Protein AF-A0A963YZI3-F1 (afdb_monomer_lite)

Organism: NCBI:txid2802395

Radius of gyration: 16.31 Å; chains: 1; bounding box: 44×40×47 Å

pLDDT: mean 82.97, std 18.84, range [35.84, 98.19]

Sequence (159 aa):
MSDAEARAKLVEALYFGCWYDSGHYLHRVGGSKLYDPLTGMPWTTALMDTGLLKNGNHKDIPDGRVWWTCGGKSVKAQDLWYAFFWWDRSIDKRGNSNSGFYVRGFDWPKAKEAFDFACQQFPRVISRQKYQLVLQDAERGSAAIEAMPLPTVAATEGE

Structure (mmCIF, N/CA/C/O backbone):
data_AF-A0A963YZI3-F1
#
_entry.id   AF-A0A963YZI3-F1
#
loop_
_atom_site.group_PDB
_atom_site.id
_atom_site.type_symbol
_atom_site.label_atom_id
_atom_site.label_alt_id
_atom_site.label_comp_id
_atom_site.label_asym_id
_atom_site.label_entity_id
_atom_site.label_seq_id
_atom_site.pdbx_PDB_ins_code
_atom_site.Cartn_x
_atom_site.Cartn_y
_atom_site.Cartn_z
_atom_site.occupancy
_atom_site.B_iso_or_equiv
_atom_site.auth_seq_id
_atom_site.auth_comp_id
_atom_site.auth_asym_id
_atom_site.auth_atom_id
_atom_site.pdbx_PDB_model_num
ATOM 1 N N . MET A 1 1 ? -28.195 -8.739 11.516 1.00 52.09 1 MET A N 1
ATOM 2 C CA . MET A 1 1 ? -26.932 -8.625 10.758 1.00 52.09 1 MET A CA 1
ATOM 3 C C . MET A 1 1 ? -25.873 -9.303 11.591 1.00 52.09 1 MET A C 1
ATOM 5 O O . MET A 1 1 ? -25.798 -8.999 12.774 1.00 52.09 1 MET A O 1
ATOM 9 N N . SER A 1 2 ? -25.158 -10.268 11.025 1.00 61.69 2 SER A N 1
ATOM 10 C CA . SER A 1 2 ? -24.097 -10.963 11.758 1.00 61.69 2 SER A CA 1
ATOM 11 C C . SER A 1 2 ? -22.856 -10.070 11.882 1.00 61.69 2 SER A C 1
ATOM 13 O O . SER A 1 2 ? -22.585 -9.256 10.996 1.00 61.69 2 SER A O 1
ATOM 15 N N . ASP A 1 3 ? -22.071 -10.234 12.948 1.00 57.53 3 ASP A N 1
ATOM 16 C CA . ASP A 1 3 ? -20.803 -9.507 13.135 1.00 57.53 3 ASP A CA 1
ATOM 17 C C . ASP A 1 3 ? -19.830 -9.704 11.958 1.00 57.53 3 ASP A C 1
ATOM 19 O O . ASP A 1 3 ? -19.029 -8.822 11.647 1.00 57.53 3 ASP A O 1
ATOM 23 N N . ALA A 1 4 ? -19.932 -10.836 11.254 1.00 57.56 4 ALA A N 1
ATOM 24 C CA . ALA A 1 4 ? -19.150 -11.137 10.059 1.00 57.56 4 ALA A CA 1
ATOM 25 C C . ALA A 1 4 ? -19.527 -10.247 8.860 1.00 57.56 4 ALA A C 1
ATOM 27 O O . ALA A 1 4 ? -18.644 -9.743 8.169 1.00 57.56 4 ALA A O 1
ATOM 28 N N . GLU A 1 5 ? -20.819 -9.995 8.635 1.00 53.59 5 GLU A N 1
ATOM 29 C CA . GLU A 1 5 ? -21.295 -9.101 7.567 1.00 53.59 5 GLU A CA 1
ATOM 30 C C . GLU A 1 5 ? -20.981 -7.630 7.872 1.00 53.59 5 GLU A C 1
ATOM 32 O O . GLU A 1 5 ? -20.642 -6.861 6.970 1.00 53.59 5 GLU A O 1
ATOM 37 N N . ALA A 1 6 ? -21.048 -7.237 9.148 1.00 55.69 6 ALA A N 1
ATOM 38 C CA . ALA A 1 6 ? -20.652 -5.902 9.590 1.00 55.69 6 ALA A CA 1
ATOM 39 C C . ALA A 1 6 ? -19.136 -5.678 9.431 1.00 55.69 6 ALA A C 1
ATOM 41 O O . ALA A 1 6 ? -18.722 -4.630 8.937 1.00 55.69 6 ALA A O 1
ATOM 42 N N . ARG A 1 7 ? -18.307 -6.683 9.757 1.00 56.81 7 ARG A N 1
ATOM 43 C CA . ARG A 1 7 ? -16.860 -6.663 9.483 1.00 56.81 7 ARG A CA 1
ATOM 44 C C . ARG A 1 7 ? -16.547 -6.624 7.992 1.00 56.81 7 ARG A C 1
ATOM 46 O O . ARG A 1 7 ? -15.706 -5.830 7.588 1.00 56.81 7 ARG A O 1
ATOM 53 N N . ALA A 1 8 ? -17.236 -7.410 7.165 1.00 57.94 8 ALA A N 1
ATOM 54 C CA . ALA A 1 8 ? -17.031 -7.401 5.715 1.00 57.94 8 ALA A CA 1
ATOM 55 C C . ALA A 1 8 ? -17.317 -6.025 5.083 1.00 57.94 8 ALA A C 1
ATOM 57 O O . ALA A 1 8 ? -16.684 -5.661 4.099 1.00 57.94 8 ALA A O 1
ATOM 58 N N . LYS A 1 9 ? -18.218 -5.230 5.676 1.00 63.28 9 LYS A N 1
ATOM 59 C CA . LYS A 1 9 ? -18.462 -3.833 5.277 1.00 63.28 9 LYS A CA 1
ATOM 60 C C . LYS A 1 9 ? -17.379 -2.841 5.719 1.00 63.28 9 LYS A C 1
ATOM 62 O O . LYS A 1 9 ? -17.356 -1.728 5.202 1.00 63.28 9 LYS A O 1
ATOM 67 N N . LEU A 1 10 ? -16.531 -3.202 6.681 1.00 78.06 10 LEU A N 1
ATOM 68 C CA . LEU A 1 10 ? -15.511 -2.319 7.261 1.00 78.06 10 LEU A CA 1
ATOM 69 C C . LEU A 1 10 ? -14.108 -2.567 6.702 1.00 78.06 10 LEU A C 1
ATOM 71 O O . LEU A 1 10 ? -13.269 -1.669 6.771 1.00 78.06 10 LEU A O 1
ATOM 75 N N . VAL A 1 11 ? -13.847 -3.767 6.179 1.00 89.56 11 VAL A N 1
ATOM 76 C CA . VAL A 1 11 ? -12.537 -4.116 5.632 1.00 89.56 11 VAL A CA 1
ATOM 77 C C . VAL A 1 11 ? -12.411 -3.597 4.206 1.00 89.56 11 VAL A C 1
ATOM 79 O O . VAL A 1 11 ? -13.191 -3.945 3.324 1.00 89.56 11 VAL A O 1
ATOM 82 N N . GLU A 1 12 ? -11.397 -2.772 3.977 1.00 93.12 12 GLU A N 1
ATOM 83 C CA . GLU A 1 12 ? -11.159 -2.121 2.695 1.00 93.12 12 GLU A CA 1
ATOM 84 C C . GLU A 1 12 ? -9.672 -2.166 2.365 1.00 93.12 12 GLU A C 1
ATOM 86 O O . GLU A 1 12 ? -8.837 -1.927 3.236 1.00 93.12 12 GLU A O 1
ATOM 91 N N . ALA A 1 13 ? -9.342 -2.463 1.107 1.00 96.25 13 ALA A N 1
ATOM 92 C CA . ALA A 1 13 ? -7.988 -2.348 0.587 1.00 96.25 13 ALA A CA 1
ATOM 93 C C . ALA A 1 13 ? -7.993 -1.534 -0.706 1.00 96.25 13 ALA A C 1
ATOM 95 O O . ALA A 1 13 ? -8.776 -1.780 -1.627 1.00 96.25 13 ALA A O 1
ATOM 96 N N . LEU A 1 14 ? -7.079 -0.576 -0.769 1.00 97.19 14 LEU A N 1
ATOM 97 C CA . LEU A 1 14 ? -6.798 0.244 -1.933 1.00 97.19 14 LEU A CA 1
ATOM 98 C C . LEU A 1 14 ? -5.363 0.002 -2.382 1.00 97.19 14 LEU A C 1
ATOM 100 O O . LEU A 1 14 ? -4.488 -0.320 -1.577 1.00 97.19 14 LEU A O 1
ATOM 104 N N . TYR A 1 15 ? -5.125 0.201 -3.669 1.00 97.81 15 TYR A N 1
ATOM 105 C CA . TYR A 1 15 ? -3.806 0.109 -4.270 1.00 97.81 15 TYR A CA 1
ATOM 106 C C . TYR A 1 15 ? -3.435 1.447 -4.902 1.00 97.81 15 TYR A C 1
ATOM 108 O O . TYR A 1 15 ? -4.154 1.940 -5.764 1.00 97.81 15 TYR A O 1
ATOM 116 N N . PHE A 1 16 ? -2.314 2.026 -4.494 1.00 97.19 16 PHE A N 1
ATOM 117 C CA . PHE A 1 16 ? -1.698 3.157 -5.168 1.00 97.19 16 PHE A CA 1
ATOM 118 C C . PHE A 1 16 ? -0.578 2.663 -6.075 1.00 97.19 16 PHE A C 1
ATOM 120 O O . PHE A 1 16 ? 0.294 1.912 -5.636 1.00 97.19 16 PHE A O 1
ATOM 127 N N . GLY A 1 17 ? -0.576 3.114 -7.322 1.00 95.88 17 GLY A N 1
ATOM 128 C CA . GLY A 1 17 ? 0.523 2.882 -8.246 1.00 95.88 17 GLY A CA 1
ATOM 129 C C . GLY A 1 17 ? 0.051 2.772 -9.690 1.00 95.88 17 GLY A C 1
ATOM 130 O O . GLY A 1 17 ? -1.040 3.220 -10.036 1.00 95.88 17 GLY A O 1
ATOM 131 N N . CYS A 1 18 ? 0.880 2.178 -10.548 1.00 95.88 18 CYS A N 1
ATOM 132 C CA . CYS A 1 18 ? 0.513 1.918 -11.941 1.00 95.88 18 CYS A CA 1
ATOM 133 C C . CYS A 1 18 ? -0.430 0.710 -12.026 1.00 95.88 18 CYS A C 1
ATOM 135 O O . CYS A 1 18 ? -0.182 -0.308 -11.380 1.00 95.88 18 CYS A O 1
ATOM 137 N N . TRP A 1 19 ? -1.474 0.752 -12.858 1.00 94.81 19 TRP A N 1
ATOM 138 C CA . TRP A 1 19 ? -2.419 -0.373 -12.994 1.00 94.81 19 TRP A CA 1
ATOM 139 C C . TRP A 1 19 ? -2.268 -1.155 -14.306 1.00 94.81 19 TRP A C 1
ATOM 141 O O . TRP A 1 19 ? -1.904 -2.332 -14.273 1.00 94.81 19 TRP A O 1
ATOM 151 N N . TYR A 1 20 ? -2.523 -0.518 -15.452 1.00 92.25 20 TYR A N 1
ATOM 152 C CA . TYR A 1 20 ? -2.249 -1.063 -16.796 1.00 92.25 20 TYR A CA 1
ATOM 153 C C . TYR A 1 20 ? -1.074 -0.343 -17.451 1.00 92.25 20 TYR A C 1
ATOM 155 O O . TYR A 1 20 ? -0.160 -0.995 -17.945 1.00 92.25 20 TYR A O 1
ATOM 163 N N . ASP A 1 21 ? -1.087 0.983 -17.362 1.00 91.88 21 ASP A N 1
ATOM 164 C CA . ASP A 1 21 ? -0.109 1.870 -17.976 1.00 91.88 21 ASP A CA 1
ATOM 165 C C . ASP A 1 21 ? 0.609 2.703 -16.915 1.00 91.88 21 ASP A C 1
ATOM 167 O O . ASP A 1 21 ? 0.237 2.705 -15.734 1.00 91.88 21 ASP A O 1
ATOM 171 N N . SER A 1 22 ? 1.643 3.419 -17.353 1.00 92.31 22 SER A N 1
ATOM 172 C CA . SER A 1 22 ? 2.371 4.366 -16.512 1.00 92.31 22 SER A CA 1
ATOM 173 C C . SER A 1 22 ? 1.451 5.465 -15.976 1.00 92.31 22 SER A C 1
ATOM 175 O O . SER A 1 22 ? 0.638 6.033 -16.706 1.00 92.31 22 SER A O 1
ATOM 177 N N . GLY A 1 23 ? 1.639 5.798 -14.701 1.00 91.12 23 GLY A N 1
ATOM 178 C CA . GLY A 1 23 ? 0.889 6.824 -13.982 1.00 91.12 23 GLY A CA 1
ATOM 179 C C . GLY A 1 23 ? 0.386 6.292 -12.648 1.00 91.12 23 GLY A C 1
ATOM 180 O O . GLY A 1 23 ? -0.243 5.235 -12.595 1.00 91.12 23 GLY A O 1
ATOM 181 N N . HIS A 1 24 ? 0.669 7.021 -11.571 1.00 92.31 24 HIS A N 1
ATOM 182 C CA . HIS A 1 24 ? 0.273 6.612 -10.231 1.00 92.31 24 HIS A CA 1
ATOM 183 C C . HIS A 1 24 ? -1.098 7.169 -9.875 1.00 92.31 24 HIS A C 1
ATOM 185 O O . HIS A 1 24 ? -1.326 8.378 -9.883 1.00 92.31 24 HIS A O 1
ATOM 191 N N . TY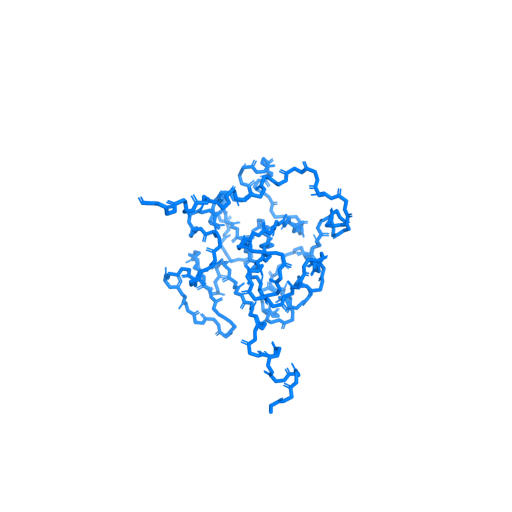R A 1 25 ? -2.017 6.264 -9.564 1.00 94.62 25 TYR A N 1
ATOM 192 C CA . TYR A 1 25 ? -3.351 6.599 -9.088 1.00 94.62 25 TYR A CA 1
ATOM 193 C C . TYR A 1 25 ? -3.712 5.687 -7.927 1.00 94.62 25 TYR A C 1
ATOM 195 O O . TYR A 1 25 ? -3.131 4.614 -7.761 1.00 94.62 25 TYR A O 1
ATOM 203 N N . LEU A 1 26 ? -4.703 6.102 -7.145 1.00 95.69 26 LEU A N 1
ATOM 204 C CA . LEU A 1 26 ? -5.328 5.240 -6.159 1.00 95.69 26 LEU A CA 1
ATOM 205 C C . LEU A 1 26 ? -6.419 4.410 -6.847 1.00 95.69 26 LEU A C 1
ATOM 207 O O . LEU A 1 26 ? -7.212 4.929 -7.630 1.00 95.69 26 LEU A O 1
ATOM 211 N N . HIS A 1 27 ? -6.459 3.116 -6.572 1.00 95.88 27 HIS A N 1
ATOM 212 C CA . HIS A 1 27 ? -7.358 2.153 -7.189 1.00 95.88 27 HIS A CA 1
ATOM 213 C C . HIS A 1 27 ? -8.103 1.369 -6.116 1.00 95.88 27 HIS A C 1
ATOM 215 O O . HIS A 1 27 ? -7.511 0.919 -5.133 1.00 95.88 27 HIS A O 1
ATOM 221 N N . ARG A 1 28 ? -9.399 1.142 -6.341 1.00 95.44 28 ARG A N 1
ATOM 222 C CA . ARG A 1 28 ? -10.140 0.106 -5.609 1.00 95.44 28 ARG A CA 1
ATOM 223 C C . ARG A 1 28 ? -9.805 -1.278 -6.156 1.00 95.44 28 ARG A C 1
ATOM 225 O O . ARG A 1 28 ? -9.272 -1.414 -7.262 1.00 95.44 28 ARG A O 1
ATOM 232 N N . VAL A 1 29 ? -10.203 -2.307 -5.415 1.00 93.62 29 VAL A N 1
ATOM 233 C CA . VAL A 1 29 ? -10.274 -3.680 -5.932 1.00 93.62 29 VAL A CA 1
ATOM 23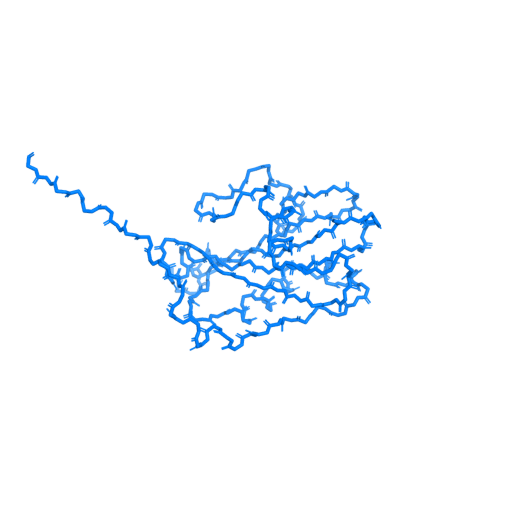4 C C . VAL A 1 29 ? -11.061 -3.683 -7.251 1.00 93.62 29 VAL A C 1
ATOM 236 O O . VAL A 1 29 ? -12.104 -3.044 -7.368 1.00 93.62 29 VAL A O 1
ATOM 239 N N . GLY A 1 30 ? -10.511 -4.333 -8.279 1.00 90.38 30 GLY A N 1
ATOM 240 C CA . GLY A 1 30 ? -11.044 -4.295 -9.649 1.00 90.38 30 GLY A CA 1
ATOM 241 C C . GLY A 1 30 ? -10.477 -3.178 -10.540 1.00 90.38 30 GLY A C 1
ATOM 242 O O . GLY A 1 30 ? -10.663 -3.219 -11.753 1.00 90.38 30 GLY A O 1
ATOM 243 N N . GLY A 1 31 ? -9.717 -2.226 -9.988 1.00 90.19 31 GLY A N 1
ATOM 244 C CA . GLY A 1 31 ? -8.916 -1.267 -10.757 1.00 90.19 31 GLY A CA 1
ATOM 245 C C . GLY A 1 31 ? -9.563 0.087 -11.037 1.00 90.19 31 GLY A C 1
ATOM 246 O O . GLY A 1 31 ? -8.934 0.932 -11.679 1.00 90.19 31 GLY A O 1
ATOM 247 N N . SER A 1 32 ? -10.782 0.338 -10.549 1.00 93.06 32 SER A N 1
ATOM 248 C CA . SER A 1 32 ? -11.422 1.652 -10.690 1.00 93.06 32 SER A CA 1
ATOM 249 C C . SER A 1 32 ? -10.603 2.726 -9.972 1.00 93.06 32 SER A C 1
ATOM 251 O O . SER A 1 32 ? -10.276 2.551 -8.793 1.00 93.06 32 SER A O 1
ATOM 253 N N . LYS A 1 33 ? -10.310 3.830 -10.663 1.00 93.75 33 LYS A N 1
ATOM 254 C CA . LYS A 1 33 ? -9.541 4.948 -10.108 1.00 93.75 33 LYS A CA 1
ATOM 255 C C . LYS A 1 33 ? -10.343 5.719 -9.059 1.00 93.75 33 LYS A C 1
ATOM 257 O O . LYS A 1 33 ? -11.550 5.917 -9.192 1.00 93.75 33 LYS A O 1
ATOM 262 N N . LEU A 1 34 ? -9.628 6.179 -8.047 1.00 91.50 34 LEU A N 1
ATOM 263 C CA . LEU A 1 34 ? -10.025 7.166 -7.061 1.00 91.50 34 LEU A CA 1
ATOM 264 C C . LEU A 1 34 ? -9.198 8.423 -7.317 1.00 91.50 34 LEU A C 1
ATOM 266 O O . LEU A 1 34 ? -7.969 8.369 -7.282 1.00 91.50 34 LEU A O 1
ATOM 270 N N . TYR A 1 35 ? -9.874 9.530 -7.616 1.00 84.31 35 TYR A N 1
ATOM 271 C CA . TYR A 1 35 ? -9.213 10.821 -7.825 1.00 84.31 35 TYR A CA 1
ATOM 272 C C . TYR A 1 35 ? -8.869 11.497 -6.498 1.00 84.31 35 TYR A C 1
ATOM 274 O O . TYR A 1 35 ? -7.816 12.118 -6.390 1.00 84.31 35 TYR A O 1
ATOM 282 N N . ASP A 1 36 ? -9.705 11.271 -5.485 1.00 81.62 36 ASP A N 1
ATOM 283 C CA . ASP A 1 36 ? -9.509 11.766 -4.131 1.00 81.62 36 ASP A CA 1
ATOM 284 C C . ASP A 1 36 ? -9.341 10.597 -3.147 1.00 81.62 36 ASP A C 1
ATOM 286 O O . ASP A 1 36 ? -10.015 9.564 -3.293 1.00 81.62 36 ASP A O 1
ATOM 290 N N . PRO A 1 37 ? -8.464 10.737 -2.133 1.00 80.69 37 PRO A N 1
ATOM 291 C CA . PRO A 1 37 ? -8.413 9.814 -1.008 1.00 80.69 37 PRO A CA 1
ATOM 292 C C . PRO A 1 37 ? -9.774 9.692 -0.318 1.00 80.69 37 PRO A C 1
ATOM 294 O O . PRO A 1 37 ? -10.558 10.641 -0.262 1.00 80.69 37 PRO A O 1
ATOM 297 N N . LEU A 1 38 ? -10.048 8.519 0.251 1.00 83.19 38 LEU A N 1
ATOM 298 C CA . LEU A 1 38 ? -11.285 8.311 0.997 1.00 83.19 38 LEU A CA 1
ATOM 299 C C . LEU A 1 38 ? -11.303 9.150 2.277 1.00 83.19 38 LEU A C 1
ATOM 301 O O . LEU A 1 38 ? -10.273 9.395 2.908 1.00 83.19 38 LEU A O 1
ATOM 305 N N . THR A 1 39 ? -12.501 9.554 2.697 1.00 80.94 39 THR A N 1
ATOM 306 C CA . THR A 1 39 ? -12.699 10.264 3.962 1.00 80.94 39 THR A CA 1
ATOM 307 C C . THR A 1 39 ? -12.090 9.479 5.126 1.00 80.94 39 THR A C 1
ATOM 309 O O . THR A 1 39 ? -12.366 8.294 5.303 1.00 80.94 39 THR A O 1
ATOM 312 N N . GLY A 1 40 ? -11.270 10.151 5.939 1.00 82.44 40 GLY A N 1
ATOM 313 C CA . GLY A 1 40 ? -10.598 9.547 7.094 1.00 82.44 40 GLY A CA 1
ATOM 314 C C . GLY A 1 40 ? -9.272 8.850 6.776 1.00 82.44 40 GLY A C 1
ATOM 315 O O . GLY A 1 40 ? -8.612 8.381 7.699 1.00 82.44 40 GLY A O 1
ATOM 316 N N . MET A 1 41 ? -8.855 8.804 5.510 1.00 89.56 41 MET A N 1
ATOM 317 C CA . MET A 1 41 ? -7.521 8.348 5.135 1.00 89.56 41 MET A CA 1
ATOM 318 C C . MET A 1 41 ? -6.469 9.393 5.552 1.00 89.56 41 MET A C 1
ATOM 320 O O . MET A 1 41 ? -6.624 10.570 5.225 1.00 89.56 41 MET A O 1
ATOM 324 N N . PRO A 1 42 ? -5.394 9.004 6.261 1.00 90.00 42 PRO A N 1
ATOM 325 C CA . PRO A 1 42 ? -4.464 9.966 6.856 1.00 90.00 42 PRO A CA 1
ATOM 326 C C . PRO A 1 42 ? -3.395 10.487 5.882 1.00 90.00 42 PRO A C 1
ATOM 328 O O . PRO A 1 42 ? -2.649 11.399 6.230 1.00 90.00 42 PRO A O 1
ATOM 331 N N . TRP A 1 43 ? -3.298 9.927 4.671 1.00 90.44 43 TRP A N 1
ATOM 332 C CA . TRP A 1 43 ? -2.289 10.315 3.683 1.00 90.44 43 TRP A CA 1
ATOM 333 C C . TRP A 1 43 ? -2.920 11.007 2.482 1.00 90.44 43 TRP A C 1
ATOM 335 O O . TRP A 1 43 ? -3.938 10.569 1.949 1.00 90.44 43 TRP A O 1
ATOM 345 N N . THR A 1 44 ? -2.267 12.069 2.022 1.00 90.50 44 THR A N 1
ATOM 346 C CA . THR A 1 44 ? -2.570 12.715 0.745 1.00 90.50 44 THR A CA 1
ATOM 347 C C . THR A 1 44 ? -1.916 11.948 -0.399 1.00 90.50 44 THR A C 1
ATOM 349 O O . THR A 1 44 ? -0.901 11.277 -0.201 1.00 90.50 44 THR A O 1
ATOM 352 N N . THR A 1 45 ? -2.421 12.110 -1.622 1.00 88.06 45 THR A N 1
ATOM 353 C CA . THR A 1 45 ? -1.819 11.521 -2.830 1.00 88.06 45 THR A CA 1
ATOM 354 C C . THR A 1 45 ? -0.331 11.870 -2.969 1.00 88.06 45 THR A C 1
ATOM 356 O O . THR A 1 45 ? 0.467 11.014 -3.330 1.00 88.06 45 THR A O 1
ATOM 359 N N . ALA A 1 46 ? 0.076 13.089 -2.594 1.00 87.50 46 ALA A N 1
ATOM 360 C CA . ALA A 1 46 ? 1.481 13.508 -2.619 1.00 87.50 46 ALA A CA 1
ATOM 361 C C . ALA A 1 46 ? 2.369 12.705 -1.645 1.00 87.50 46 ALA A C 1
ATOM 363 O O . ALA A 1 46 ? 3.503 12.346 -1.980 1.00 87.50 46 ALA A O 1
ATOM 364 N N . LEU A 1 47 ? 1.856 12.390 -0.448 1.00 89.25 47 LEU A N 1
ATOM 365 C CA . LEU A 1 47 ? 2.562 11.535 0.510 1.00 89.25 47 LEU A CA 1
ATOM 366 C C . LEU A 1 47 ? 2.674 10.093 0.004 1.00 89.25 47 LEU A C 1
ATOM 368 O O . LEU A 1 47 ? 3.727 9.483 0.183 1.00 89.25 47 LEU A O 1
ATOM 372 N N . MET A 1 48 ? 1.627 9.574 -0.644 1.00 91.44 48 MET A N 1
ATOM 373 C CA . MET A 1 48 ? 1.632 8.237 -1.252 1.00 91.44 48 MET A CA 1
ATOM 374 C C . MET A 1 48 ? 2.647 8.130 -2.395 1.00 91.44 48 MET A C 1
ATOM 376 O O . MET A 1 48 ? 3.411 7.172 -2.444 1.00 91.44 48 MET A O 1
ATOM 380 N N . ASP A 1 49 ? 2.695 9.136 -3.268 1.00 87.69 49 ASP A N 1
ATOM 381 C CA . ASP A 1 49 ? 3.535 9.149 -4.469 1.00 87.69 49 ASP A CA 1
ATOM 382 C C . ASP A 1 49 ? 5.032 9.238 -4.154 1.00 87.69 49 ASP A C 1
ATOM 384 O O . ASP A 1 49 ? 5.858 8.522 -4.711 1.00 87.69 49 ASP A O 1
ATOM 388 N N . THR A 1 50 ? 5.420 10.101 -3.216 1.00 75.31 50 THR A N 1
ATOM 389 C CA . THR A 1 50 ? 6.853 10.334 -2.975 1.00 75.31 50 THR A CA 1
ATOM 390 C C . THR A 1 50 ? 7.244 10.418 -1.509 1.00 75.31 50 THR A C 1
ATOM 392 O O . THR A 1 50 ? 8.376 10.070 -1.175 1.00 75.31 50 THR A O 1
ATOM 395 N N . GLY A 1 51 ? 6.337 10.839 -0.627 1.00 80.25 51 GLY A N 1
ATOM 396 C CA . GLY A 1 51 ? 6.668 11.146 0.764 1.00 80.25 51 GLY A CA 1
ATOM 397 C C . GLY A 1 51 ? 7.116 9.932 1.576 1.00 80.25 51 GLY A C 1
ATOM 398 O O . GLY A 1 51 ? 8.143 9.995 2.245 1.00 80.25 51 GLY A O 1
ATOM 399 N N . LEU A 1 52 ? 6.386 8.817 1.505 1.00 83.25 52 LEU A N 1
ATOM 400 C CA . LEU A 1 52 ? 6.605 7.679 2.409 1.00 83.25 52 LEU A CA 1
ATOM 401 C C . LEU A 1 52 ? 7.979 7.007 2.228 1.00 83.25 52 LEU A C 1
ATOM 403 O O . LEU A 1 52 ? 8.660 6.732 3.213 1.00 83.25 52 LEU A O 1
ATOM 407 N N . LEU A 1 53 ? 8.427 6.791 0.987 1.00 80.94 53 LEU A N 1
ATOM 408 C CA . LEU A 1 53 ? 9.723 6.147 0.721 1.00 80.94 53 LEU A CA 1
ATOM 409 C C . LEU A 1 53 ? 10.902 7.121 0.784 1.00 80.94 53 LEU A C 1
ATOM 411 O O . LEU A 1 53 ? 11.959 6.759 1.306 1.00 80.94 53 LEU A O 1
ATOM 415 N N . LYS A 1 54 ? 10.738 8.353 0.275 1.00 76.88 54 LYS A N 1
ATOM 416 C CA . LYS A 1 54 ? 11.824 9.344 0.281 1.00 76.88 54 LYS A CA 1
ATOM 417 C C . LYS A 1 54 ? 12.148 9.809 1.697 1.00 76.88 54 LYS A C 1
ATOM 419 O O . LYS A 1 54 ? 13.322 9.863 2.040 1.00 76.88 54 LYS A O 1
ATOM 424 N N . ASN A 1 55 ? 11.140 10.062 2.536 1.00 72.44 55 ASN A N 1
ATOM 425 C CA . ASN A 1 55 ? 11.369 10.485 3.924 1.00 72.44 55 ASN A CA 1
ATOM 426 C C . ASN A 1 55 ? 12.007 9.375 4.777 1.00 72.44 55 ASN A C 1
ATOM 428 O O . ASN A 1 55 ? 12.690 9.673 5.752 1.00 72.44 55 ASN A O 1
ATOM 432 N N . GLY A 1 56 ? 11.838 8.106 4.391 1.00 73.75 56 GLY A N 1
ATOM 433 C CA . GLY A 1 56 ? 12.543 6.970 4.991 1.00 73.75 56 GLY A CA 1
ATOM 434 C C . GLY A 1 56 ? 13.991 6.792 4.511 1.00 73.75 56 GLY A C 1
ATOM 435 O O . GLY A 1 56 ? 14.661 5.860 4.947 1.00 73.75 56 GLY A O 1
ATOM 436 N N . ASN A 1 57 ? 14.489 7.655 3.611 1.00 81.31 57 ASN A N 1
ATOM 437 C CA . ASN A 1 57 ? 15.811 7.550 2.978 1.00 81.31 57 ASN A CA 1
ATOM 438 C C . ASN A 1 57 ? 16.070 6.183 2.311 1.00 81.31 57 ASN A C 1
ATOM 440 O O . ASN A 1 57 ? 17.203 5.695 2.257 1.00 81.31 57 ASN A O 1
ATOM 444 N N . HIS A 1 58 ? 15.022 5.550 1.775 1.00 82.75 58 HIS A N 1
ATOM 445 C CA . HIS A 1 58 ? 15.152 4.273 1.083 1.00 82.75 58 HIS A CA 1
ATOM 446 C C . HIS A 1 58 ? 15.646 4.487 -0.349 1.00 82.75 58 HIS A C 1
ATOM 448 O O . HIS A 1 58 ? 15.056 5.251 -1.114 1.00 82.75 58 HIS A O 1
ATOM 454 N N . LYS A 1 59 ? 16.711 3.776 -0.738 1.00 84.25 59 LYS A N 1
ATOM 455 C CA . LYS A 1 59 ? 17.256 3.836 -2.103 1.00 84.25 59 LYS A CA 1
ATOM 456 C C . LYS A 1 59 ? 16.172 3.482 -3.117 1.00 84.25 59 LYS A C 1
ATOM 458 O O . LYS A 1 59 ? 15.531 2.450 -2.961 1.00 84.25 59 LYS A O 1
ATOM 463 N N . ASP A 1 60 ? 16.024 4.304 -4.154 1.00 87.19 60 ASP A N 1
ATOM 464 C CA . ASP A 1 60 ? 15.088 4.120 -5.272 1.00 87.19 60 ASP A CA 1
ATOM 465 C C . ASP A 1 60 ? 15.506 2.943 -6.169 1.00 87.19 60 ASP A C 1
ATOM 467 O O . ASP A 1 60 ? 16.031 3.095 -7.276 1.00 87.19 60 ASP A O 1
ATOM 471 N N . ILE A 1 61 ? 15.353 1.741 -5.619 1.00 89.19 61 ILE A N 1
ATOM 472 C CA . ILE A 1 61 ? 15.675 0.458 -6.231 1.00 89.19 61 ILE A CA 1
ATOM 473 C C . ILE A 1 61 ? 14.614 -0.545 -5.757 1.00 89.19 61 ILE A C 1
ATOM 475 O O . ILE A 1 61 ? 14.531 -0.812 -4.558 1.00 89.19 61 ILE A O 1
ATOM 479 N N . PRO A 1 62 ? 13.819 -1.129 -6.670 1.00 91.88 62 PRO A N 1
ATOM 480 C CA . PRO A 1 62 ? 12.940 -2.240 -6.328 1.00 91.88 62 PRO A CA 1
ATOM 481 C C . PRO A 1 62 ? 13.753 -3.448 -5.862 1.00 91.88 62 PRO A C 1
ATOM 483 O O . PRO A 1 62 ? 14.596 -3.947 -6.609 1.00 91.88 62 PRO A O 1
ATOM 486 N N . ASP A 1 63 ? 13.481 -3.926 -4.652 1.00 94.44 63 ASP A N 1
ATOM 487 C CA . ASP A 1 63 ? 14.161 -5.079 -4.048 1.00 94.44 63 ASP A CA 1
ATOM 488 C C . ASP A 1 63 ? 13.209 -6.029 -3.299 1.00 94.44 63 ASP A C 1
ATOM 490 O O . ASP A 1 63 ? 13.650 -6.974 -2.649 1.00 94.44 63 ASP A O 1
ATOM 494 N N . GLY A 1 64 ? 11.899 -5.788 -3.403 1.00 94.19 64 GLY A N 1
ATOM 495 C CA . GLY A 1 64 ? 10.862 -6.588 -2.755 1.00 94.19 64 GLY A CA 1
ATOM 496 C C . GLY A 1 64 ? 10.589 -6.213 -1.300 1.00 94.19 64 GLY A C 1
ATOM 497 O O . GLY A 1 64 ? 9.607 -6.686 -0.736 1.00 94.19 64 GLY A O 1
ATOM 498 N N . ARG A 1 65 ? 11.381 -5.338 -0.670 1.00 95.31 65 ARG A N 1
ATOM 499 C CA . ARG A 1 65 ? 11.099 -4.911 0.704 1.00 95.31 65 ARG A CA 1
ATOM 500 C C . ARG A 1 65 ? 9.887 -3.990 0.736 1.00 95.31 65 ARG A C 1
ATOM 502 O O . ARG A 1 65 ? 9.855 -2.957 0.069 1.00 95.31 65 ARG A O 1
ATOM 509 N N . VAL A 1 66 ? 8.906 -4.371 1.546 1.00 95.94 66 VAL A N 1
ATOM 510 C CA . VAL A 1 66 ? 7.710 -3.577 1.817 1.00 95.94 66 VAL A CA 1
ATOM 511 C C . VAL A 1 66 ? 7.841 -2.941 3.187 1.00 95.94 66 VAL A C 1
ATOM 513 O O . VAL A 1 66 ? 7.871 -3.627 4.209 1.00 95.94 66 VAL A O 1
ATOM 516 N N . TRP A 1 67 ? 7.897 -1.619 3.193 1.00 93.81 67 TRP A N 1
ATOM 517 C CA . TRP A 1 67 ? 7.882 -0.800 4.396 1.00 93.81 67 TRP A CA 1
ATOM 518 C C . TRP A 1 67 ? 6.447 -0.465 4.760 1.00 93.81 67 TRP A C 1
ATOM 520 O O . TRP A 1 67 ? 5.557 -0.528 3.909 1.00 93.81 67 TRP A O 1
ATOM 530 N N . TRP A 1 68 ? 6.198 -0.127 6.020 1.00 93.69 68 TRP A N 1
ATOM 531 C CA . TRP A 1 68 ? 4.838 0.149 6.448 1.00 93.69 68 TRP A CA 1
ATOM 532 C C . TRP A 1 68 ? 4.756 1.162 7.583 1.00 93.69 68 TRP A C 1
ATOM 534 O O . TRP A 1 68 ? 5.716 1.404 8.313 1.00 93.69 68 TRP A O 1
ATOM 544 N N . THR A 1 69 ? 3.584 1.772 7.704 1.00 92.12 69 THR A N 1
ATOM 545 C CA . THR A 1 69 ? 3.198 2.649 8.810 1.00 92.12 69 THR A CA 1
ATOM 546 C C . THR A 1 69 ? 1.682 2.587 8.997 1.00 92.12 69 THR A C 1
ATOM 548 O O . THR A 1 69 ? 0.976 1.966 8.198 1.00 92.12 69 THR A O 1
ATOM 551 N N . CYS A 1 70 ? 1.159 3.216 10.042 1.00 92.88 70 CYS A N 1
ATOM 552 C CA . CYS A 1 70 ? -0.275 3.330 10.264 1.00 92.88 70 CYS A CA 1
ATOM 553 C C . CYS A 1 70 ? -0.659 4.744 10.700 1.00 92.88 70 CYS A C 1
ATOM 555 O O . CYS A 1 70 ? 0.163 5.498 11.218 1.00 92.88 70 CYS A O 1
ATOM 557 N N . GLY A 1 71 ? -1.922 5.100 10.509 1.00 91.06 71 GLY A N 1
ATOM 558 C CA . GLY A 1 71 ? -2.470 6.377 10.944 1.00 91.06 71 GLY A CA 1
ATOM 559 C C . GLY A 1 71 ? -3.988 6.327 11.010 1.00 91.06 71 GLY A C 1
ATOM 560 O O . GLY A 1 71 ? -4.612 5.419 10.470 1.00 91.06 71 GLY A O 1
ATOM 561 N N . GLY A 1 72 ? -4.590 7.298 11.681 1.00 89.12 72 GLY A N 1
ATOM 562 C CA . GLY A 1 72 ? -6.030 7.319 11.907 1.00 89.12 72 GLY A CA 1
ATOM 563 C C . GLY A 1 72 ? -6.384 8.106 13.158 1.00 89.12 72 GLY A C 1
ATOM 564 O O . GLY A 1 72 ? -5.504 8.554 13.891 1.00 89.12 72 GLY A O 1
ATOM 565 N N . LYS A 1 73 ? -7.685 8.273 13.409 1.00 87.94 73 LYS A N 1
ATOM 566 C CA . LYS A 1 73 ? -8.177 8.948 14.624 1.00 87.94 73 LYS A CA 1
ATOM 567 C C . LYS A 1 73 ? -8.037 8.082 15.876 1.00 87.94 73 LYS A C 1
ATOM 569 O O . LYS A 1 73 ? -7.978 8.609 16.981 1.00 87.94 73 LYS A O 1
ATOM 574 N N . SER A 1 74 ? -8.014 6.763 15.707 1.00 88.19 74 SER A N 1
ATOM 575 C CA . SER A 1 74 ? -7.856 5.794 16.786 1.00 88.19 74 SER A CA 1
ATOM 576 C C . SER A 1 74 ? -7.154 4.535 16.273 1.00 88.19 74 SER A C 1
ATOM 578 O O . SER A 1 74 ? -6.983 4.350 15.069 1.00 88.19 74 SER A O 1
ATOM 580 N N . VAL A 1 75 ? -6.763 3.652 17.193 1.00 87.75 75 VAL A N 1
ATOM 581 C CA . VAL A 1 75 ? -6.155 2.342 16.886 1.00 87.75 75 VAL A CA 1
ATOM 582 C C . VAL A 1 75 ? -7.189 1.242 16.596 1.00 87.75 75 VAL A C 1
ATOM 584 O O . VAL A 1 75 ? -6.844 0.060 16.548 1.00 87.75 75 VAL A O 1
ATOM 587 N N . LYS A 1 76 ? -8.468 1.614 16.453 1.00 89.06 76 LYS A N 1
ATOM 588 C CA . LYS A 1 76 ? -9.574 0.693 16.176 1.00 89.06 76 LYS A CA 1
ATOM 589 C C . LYS A 1 76 ? -9.799 0.527 14.679 1.00 89.06 76 LYS A C 1
ATOM 591 O O . LYS A 1 76 ? -9.626 1.469 13.910 1.00 89.06 76 LYS A O 1
ATOM 596 N N . ALA A 1 77 ? -10.267 -0.652 14.288 1.00 88.50 77 ALA A N 1
ATOM 597 C CA . ALA A 1 77 ? -10.454 -1.088 12.908 1.00 88.50 77 ALA A CA 1
ATOM 598 C C . ALA A 1 77 ? -11.184 -0.086 11.998 1.00 88.50 77 ALA A C 1
ATOM 600 O O . ALA A 1 77 ? -10.851 0.015 10.818 1.00 88.50 77 ALA A O 1
ATOM 601 N N . GLN A 1 78 ? -12.172 0.651 12.516 1.00 87.88 78 GLN A N 1
ATOM 602 C CA . GLN A 1 78 ? -12.949 1.615 11.730 1.00 87.88 78 GLN A CA 1
ATOM 603 C C . GLN A 1 78 ? -12.214 2.927 11.410 1.00 87.88 78 GLN A C 1
ATOM 605 O O . GLN A 1 78 ? -12.588 3.594 10.442 1.00 87.88 78 GLN A O 1
ATOM 610 N N . ASP A 1 79 ? -11.189 3.285 12.188 1.00 88.69 79 ASP A N 1
ATOM 611 C CA . ASP A 1 79 ? -10.447 4.547 12.059 1.00 88.69 79 ASP A CA 1
ATOM 612 C C . ASP A 1 79 ? -8.990 4.338 11.639 1.00 88.69 79 ASP A C 1
ATOM 614 O O . ASP A 1 79 ? -8.382 5.250 11.076 1.00 88.69 79 ASP A O 1
ATOM 618 N N . LEU A 1 80 ? -8.426 3.165 11.937 1.00 92.62 80 LEU A N 1
ATOM 619 C CA . LEU A 1 80 ? -7.031 2.841 11.692 1.00 92.62 80 LEU A CA 1
ATOM 620 C C . LEU A 1 80 ? -6.820 2.403 10.245 1.00 92.62 80 LEU A C 1
ATOM 622 O O . LEU A 1 80 ? -7.409 1.431 9.771 1.00 92.62 80 LEU A O 1
ATOM 626 N N . TRP A 1 81 ? -5.902 3.087 9.579 1.00 94.88 81 TRP A N 1
ATOM 627 C CA . TRP A 1 81 ? -5.363 2.684 8.296 1.00 94.88 81 TRP A CA 1
ATOM 628 C C . TRP A 1 81 ? -3.936 2.172 8.443 1.00 94.88 81 TRP A C 1
ATOM 630 O O . TRP A 1 81 ? -3.119 2.765 9.148 1.00 94.88 81 TRP A O 1
ATOM 640 N N . TYR A 1 82 ? -3.617 1.129 7.688 1.00 95.25 82 TYR A N 1
ATOM 641 C CA . TYR A 1 82 ? -2.262 0.675 7.408 1.00 95.25 82 TYR A CA 1
ATOM 642 C C . TYR A 1 82 ? -1.855 1.122 6.009 1.00 95.25 82 TYR A C 1
ATOM 644 O O . TYR A 1 82 ? -2.632 0.974 5.067 1.00 95.25 82 TYR A O 1
ATOM 652 N N . ALA A 1 83 ? -0.637 1.632 5.869 1.00 95.88 83 ALA A N 1
ATOM 653 C CA . ALA A 1 83 ? 0.002 1.886 4.587 1.00 95.88 83 ALA A CA 1
ATOM 654 C C . ALA A 1 83 ? 1.208 0.962 4.443 1.00 95.88 83 ALA A C 1
ATOM 656 O O . ALA A 1 83 ? 2.074 0.941 5.314 1.00 95.88 83 ALA A O 1
ATOM 657 N N . PHE A 1 84 ? 1.276 0.247 3.328 1.00 96.62 84 PHE A N 1
ATOM 658 C CA . PHE A 1 84 ? 2.378 -0.625 2.935 1.00 96.62 84 PHE A CA 1
ATOM 659 C C . PHE A 1 84 ? 2.947 -0.089 1.634 1.00 96.62 84 PHE A C 1
ATOM 661 O O . PHE A 1 84 ? 2.177 0.110 0.706 1.00 96.62 84 PHE A O 1
ATOM 668 N N . PHE A 1 85 ? 4.244 0.164 1.533 1.00 95.50 85 PHE A N 1
ATOM 669 C CA . PHE A 1 85 ? 4.817 0.879 0.395 1.00 95.50 85 PHE A CA 1
ATOM 670 C C . PHE A 1 85 ? 6.197 0.344 0.012 1.00 95.50 85 PHE A C 1
ATOM 672 O O . PHE A 1 85 ? 6.994 -0.062 0.860 1.00 95.50 85 PHE A O 1
ATOM 679 N N . TRP A 1 86 ? 6.469 0.323 -1.292 1.00 96.12 86 TRP A N 1
ATOM 680 C CA . TRP A 1 86 ? 7.709 -0.187 -1.879 1.00 96.12 86 TRP A CA 1
ATOM 681 C C . TRP A 1 86 ? 8.013 0.506 -3.210 1.00 96.12 86 TRP A C 1
ATOM 683 O O . TRP A 1 86 ? 7.128 1.067 -3.859 1.00 96.12 86 TRP A O 1
ATOM 693 N N . TRP A 1 87 ? 9.276 0.461 -3.636 1.00 95.06 87 TRP A N 1
ATOM 694 C CA . TRP A 1 87 ? 9.643 0.883 -4.987 1.00 95.06 87 TRP A CA 1
ATOM 695 C C . TRP A 1 87 ? 9.136 -0.145 -6.000 1.00 95.06 87 TRP A C 1
ATOM 697 O O . TRP A 1 87 ? 9.501 -1.318 -5.930 1.00 95.06 87 TRP A O 1
ATOM 707 N N . ASP A 1 88 ? 8.319 0.294 -6.957 1.00 94.94 88 ASP A N 1
ATOM 708 C CA . ASP A 1 88 ? 7.676 -0.561 -7.954 1.00 94.94 88 ASP A CA 1
ATOM 709 C C . ASP A 1 88 ? 8.030 -0.070 -9.357 1.00 94.94 88 ASP A C 1
ATOM 711 O O . ASP A 1 88 ? 7.547 0.963 -9.820 1.00 94.94 88 ASP A O 1
ATOM 715 N N . ARG A 1 89 ? 8.845 -0.864 -10.058 1.00 94.81 89 ARG A N 1
ATOM 716 C CA . ARG A 1 89 ? 9.136 -0.681 -11.487 1.00 94.81 89 ARG A CA 1
ATOM 717 C C . ARG A 1 89 ? 8.621 -1.831 -12.347 1.00 94.81 89 ARG A C 1
ATOM 719 O O . ARG A 1 89 ? 9.216 -2.181 -13.368 1.00 94.81 89 ARG A O 1
ATOM 726 N N . SER A 1 90 ? 7.546 -2.489 -11.927 1.00 95.25 90 SER A N 1
ATOM 727 C CA . SER A 1 90 ? 6.908 -3.577 -12.676 1.00 95.25 90 SER A CA 1
ATOM 728 C C . SER A 1 90 ? 6.267 -3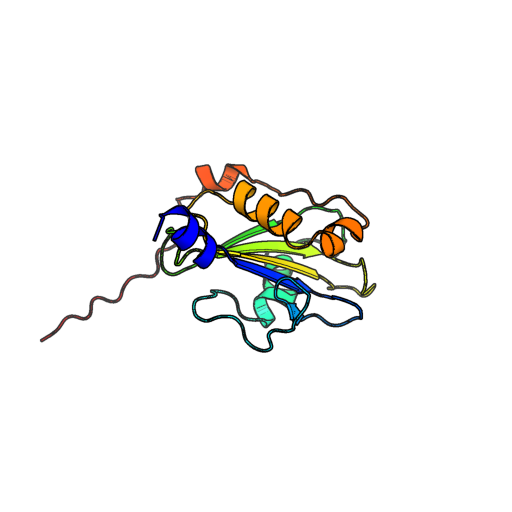.072 -13.973 1.00 95.25 90 SER A C 1
ATOM 730 O O . SER A 1 90 ? 6.432 -3.725 -15.004 1.00 95.25 90 SER A O 1
ATOM 732 N N . ILE A 1 91 ? 5.669 -1.875 -13.960 1.00 95.62 91 ILE A N 1
ATOM 733 C CA . ILE A 1 91 ? 5.113 -1.198 -15.145 1.00 95.62 91 ILE A CA 1
ATOM 734 C C . ILE A 1 91 ? 6.002 -0.022 -15.558 1.00 95.62 91 ILE A C 1
ATOM 736 O O . ILE A 1 91 ? 6.719 -0.124 -16.554 1.00 95.62 91 ILE A O 1
ATOM 740 N N . ASP A 1 92 ? 6.016 1.058 -14.776 1.00 93.56 92 ASP A N 1
ATOM 741 C CA . ASP A 1 92 ? 6.838 2.231 -15.067 1.00 93.56 92 ASP A CA 1
ATOM 742 C C . ASP A 1 92 ? 8.301 1.976 -14.684 1.00 93.56 92 ASP A C 1
ATOM 744 O O . ASP A 1 92 ? 8.626 1.702 -13.532 1.00 93.56 92 ASP A O 1
ATOM 748 N N . LYS A 1 93 ? 9.205 2.033 -15.666 1.00 92.38 93 LYS A N 1
ATOM 749 C CA . LYS A 1 93 ? 10.632 1.727 -15.474 1.00 92.38 93 LYS A CA 1
ATOM 750 C C . LYS A 1 93 ? 11.449 2.918 -14.971 1.00 92.38 93 LYS A C 1
ATOM 752 O O . LYS A 1 93 ? 12.638 2.747 -14.695 1.00 92.38 93 LYS A O 1
ATOM 757 N N . ARG A 1 94 ? 10.842 4.105 -14.865 1.00 89.56 94 ARG A N 1
ATOM 758 C CA . ARG A 1 94 ? 11.510 5.329 -14.410 1.00 89.56 94 ARG A CA 1
ATOM 759 C C . ARG A 1 94 ? 11.895 5.250 -12.931 1.00 89.56 94 ARG A C 1
ATOM 761 O O . ARG A 1 94 ? 11.346 4.469 -12.152 1.00 89.56 94 ARG A O 1
ATOM 768 N N . GLY A 1 95 ? 12.855 6.094 -12.555 1.00 87.00 95 GLY A N 1
ATOM 769 C CA . GLY A 1 95 ? 13.147 6.368 -11.150 1.00 87.00 95 GLY A CA 1
ATOM 770 C C . GLY A 1 95 ? 11.944 6.982 -10.436 1.00 87.00 95 GLY A C 1
ATOM 771 O O . GLY A 1 95 ? 11.097 7.616 -11.062 1.00 87.00 95 GLY A O 1
ATOM 772 N N . ASN A 1 96 ? 11.887 6.791 -9.124 1.00 85.62 96 ASN A N 1
ATOM 773 C CA . ASN A 1 96 ? 10.833 7.197 -8.205 1.00 85.62 96 ASN A CA 1
ATOM 774 C C . ASN A 1 96 ? 9.460 6.563 -8.463 1.00 85.62 96 ASN A C 1
ATOM 776 O O . ASN A 1 96 ? 8.482 7.007 -7.873 1.00 85.62 96 ASN A O 1
ATOM 780 N N . SER A 1 97 ? 9.359 5.530 -9.304 1.00 93.00 97 SER A N 1
ATOM 781 C CA . SER A 1 97 ? 8.105 4.787 -9.413 1.00 93.00 97 SER A CA 1
ATOM 782 C C . SER A 1 97 ? 7.914 3.897 -8.190 1.00 93.00 97 SER A C 1
ATOM 784 O O . SER A 1 97 ? 8.741 3.025 -7.905 1.00 93.00 97 SER A O 1
ATOM 786 N N . ASN A 1 98 ? 6.817 4.112 -7.470 1.00 95.25 98 ASN A N 1
ATOM 787 C CA . ASN A 1 98 ? 6.473 3.355 -6.282 1.00 95.25 98 ASN A CA 1
ATOM 788 C C . ASN A 1 98 ? 5.093 2.705 -6.387 1.00 95.25 98 ASN A C 1
ATOM 790 O O . ASN A 1 98 ? 4.362 2.825 -7.377 1.00 95.25 98 ASN A O 1
ATOM 794 N N . SER A 1 99 ? 4.764 1.945 -5.358 1.00 96.62 99 SER A N 1
ATOM 795 C CA . SER A 1 99 ? 3.419 1.459 -5.128 1.00 96.62 99 SER A CA 1
ATOM 796 C C . SER A 1 99 ? 3.149 1.330 -3.646 1.00 96.62 99 SER A C 1
ATOM 798 O O . SER A 1 99 ? 4.076 1.248 -2.834 1.00 96.62 99 SER A O 1
ATOM 800 N N . GLY A 1 100 ? 1.867 1.281 -3.304 1.00 97.31 100 GLY A N 1
ATOM 801 C CA . GLY A 1 100 ? 1.460 0.981 -1.951 1.00 97.31 100 GLY A CA 1
ATOM 802 C C . GLY A 1 100 ? 0.079 0.363 -1.834 1.00 97.31 100 GLY A C 1
ATOM 803 O O . GLY A 1 100 ? -0.789 0.565 -2.681 1.00 97.31 100 GLY A O 1
ATOM 804 N N . PHE A 1 101 ? -0.124 -0.387 -0.759 1.00 97.88 101 PHE A N 1
ATOM 805 C CA . PHE A 1 101 ? -1.438 -0.810 -0.305 1.00 97.88 101 PHE A CA 1
ATOM 806 C C . PHE A 1 101 ? -1.876 0.041 0.874 1.00 97.88 101 PHE A C 1
ATOM 808 O O . PHE A 1 101 ? -1.081 0.328 1.767 1.00 97.88 101 PHE A O 1
ATOM 815 N N . TYR A 1 102 ? -3.157 0.386 0.896 1.00 96.75 102 TYR A N 1
ATOM 816 C CA . TYR A 1 102 ? -3.768 1.125 1.989 1.00 96.75 102 TYR A CA 1
ATOM 817 C C . TYR A 1 102 ? -4.986 0.370 2.473 1.00 96.75 102 TYR A C 1
ATOM 819 O O . TYR A 1 102 ? -5.913 0.131 1.700 1.00 96.75 102 TYR A O 1
ATOM 827 N N . VAL A 1 103 ? -4.955 -0.039 3.734 1.00 96.12 103 VAL A N 1
ATOM 828 C CA . VAL A 1 103 ? -5.878 -1.038 4.266 1.00 96.12 103 VAL A CA 1
ATOM 829 C C . VAL A 1 103 ? -6.519 -0.533 5.544 1.00 96.12 103 VAL A C 1
ATOM 831 O O . VAL A 1 103 ? -5.829 0.004 6.406 1.00 96.12 103 VAL A O 1
ATOM 834 N N . ARG A 1 104 ? -7.823 -0.747 5.687 1.00 94.00 104 ARG A N 1
ATOM 835 C CA . ARG A 1 104 ? -8.602 -0.474 6.899 1.00 94.00 104 ARG A CA 1
ATOM 836 C C . ARG A 1 104 ? -9.439 -1.695 7.272 1.00 94.00 104 ARG A C 1
ATOM 838 O O . ARG A 1 104 ? -9.619 -2.595 6.454 1.00 94.00 104 ARG A O 1
ATOM 845 N N . GLY A 1 105 ? -9.942 -1.729 8.506 1.00 93.81 105 GLY A N 1
ATOM 846 C CA . GLY A 1 105 ? -10.776 -2.812 9.032 1.00 93.81 105 GLY A CA 1
ATOM 847 C C . GLY A 1 105 ? -10.025 -3.769 9.954 1.00 93.81 105 GLY A C 1
ATOM 848 O O . GLY A 1 105 ? -10.567 -4.803 10.340 1.00 93.81 105 GLY A O 1
ATOM 849 N N . PHE A 1 106 ? -8.799 -3.410 10.338 1.00 92.94 106 PHE A N 1
ATOM 850 C CA . PHE A 1 106 ? -7.944 -4.173 11.239 1.00 92.94 106 PHE A CA 1
ATOM 851 C C . PHE A 1 106 ? -7.557 -3.302 12.438 1.00 92.94 106 PHE A C 1
ATOM 853 O O . PHE A 1 106 ? -7.132 -2.163 12.261 1.00 92.94 106 PHE A O 1
ATOM 860 N N . ASP A 1 107 ? -7.718 -3.826 13.653 1.00 91.31 107 ASP A N 1
ATOM 861 C CA . ASP A 1 107 ? -7.238 -3.168 14.873 1.00 91.31 107 ASP A CA 1
ATOM 862 C C . ASP A 1 107 ? -5.706 -3.241 14.980 1.00 91.31 107 ASP A C 1
ATOM 864 O O . ASP A 1 107 ? -5.069 -4.146 14.434 1.00 91.31 107 ASP A O 1
ATOM 868 N N . TRP A 1 108 ? -5.104 -2.340 15.753 1.00 88.19 108 TRP A N 1
ATOM 869 C CA . TRP A 1 108 ? -3.693 -2.459 16.126 1.00 88.19 108 TRP A CA 1
ATOM 870 C C . TRP A 1 108 ? -3.424 -3.709 16.987 1.00 88.19 108 TRP A C 1
ATOM 872 O O . TRP A 1 108 ? -4.233 -3.987 17.877 1.00 88.19 108 TRP A O 1
ATOM 882 N N . PRO A 1 109 ? -2.295 -4.438 16.813 1.00 89.62 109 PRO A N 1
ATOM 883 C CA . PRO A 1 109 ? -1.198 -4.267 15.844 1.00 89.62 109 PRO A CA 1
ATOM 884 C C . PRO A 1 109 ? -1.234 -5.259 14.656 1.00 89.62 109 PRO A C 1
ATOM 886 O O . PRO A 1 109 ? -0.271 -5.976 14.394 1.00 89.62 109 PRO A O 1
ATOM 889 N N . LYS A 1 110 ? -2.320 -5.319 13.880 1.00 92.19 110 LYS A N 1
ATOM 890 C CA . LYS A 1 110 ? -2.524 -6.351 12.839 1.00 92.19 110 LYS A CA 1
ATOM 891 C C . LYS A 1 110 ? -1.908 -6.039 11.464 1.00 92.19 110 LYS A C 1
ATOM 893 O O . LYS A 1 110 ? -2.509 -6.324 10.429 1.00 92.19 110 LYS A O 1
ATOM 898 N N . ALA A 1 111 ? -0.692 -5.492 11.427 1.00 93.38 111 ALA A N 1
ATOM 899 C CA . ALA A 1 111 ? -0.035 -5.098 10.173 1.00 93.38 111 ALA A CA 1
ATOM 900 C C . ALA A 1 111 ? 0.162 -6.276 9.202 1.00 93.38 111 ALA A C 1
ATOM 902 O O . ALA A 1 111 ? -0.141 -6.158 8.016 1.00 93.38 111 ALA A O 1
ATOM 903 N N . LYS A 1 112 ? 0.624 -7.433 9.698 1.00 94.94 112 LYS A N 1
ATOM 904 C CA . LYS A 1 112 ? 0.835 -8.627 8.865 1.00 94.94 112 LYS A CA 1
ATOM 905 C C . LYS A 1 112 ? -0.468 -9.139 8.249 1.00 94.94 112 LYS A C 1
ATOM 907 O O . LYS A 1 112 ? -0.505 -9.402 7.052 1.00 94.94 112 LYS A O 1
ATOM 912 N N . GLU A 1 113 ? -1.530 -9.233 9.049 1.00 95.31 113 GLU A N 1
ATOM 913 C CA . GLU A 1 113 ? -2.856 -9.661 8.584 1.00 95.31 113 GLU A CA 1
ATOM 914 C C . GLU A 1 113 ? -3.414 -8.698 7.525 1.00 95.31 113 GLU A C 1
ATOM 916 O O . GLU A 1 113 ? -3.911 -9.137 6.489 1.00 95.31 113 GLU A O 1
ATOM 921 N N . ALA A 1 114 ? -3.282 -7.385 7.748 1.00 96.19 114 ALA A N 1
ATOM 922 C CA . ALA A 1 114 ? -3.715 -6.366 6.796 1.00 96.19 114 ALA A CA 1
ATOM 923 C C . ALA A 1 114 ? -2.914 -6.420 5.479 1.00 96.19 114 ALA A C 1
ATOM 925 O O . ALA A 1 114 ? -3.490 -6.272 4.398 1.00 96.19 114 ALA A O 1
ATOM 926 N N . PHE A 1 115 ? -1.604 -6.677 5.548 1.00 97.62 115 PHE A N 1
ATOM 927 C CA . PHE A 1 115 ? -0.763 -6.854 4.363 1.00 97.62 115 PHE A CA 1
ATOM 928 C C . PHE A 1 115 ? -1.140 -8.110 3.570 1.00 97.62 115 PHE A C 1
ATOM 930 O O . PHE A 1 115 ? -1.290 -8.044 2.348 1.00 97.62 115 PHE A O 1
ATOM 937 N N . ASP A 1 116 ? -1.339 -9.240 4.253 1.00 97.31 116 ASP A N 1
ATOM 938 C CA . ASP A 1 116 ? -1.754 -10.493 3.618 1.00 97.31 116 ASP A CA 1
ATOM 939 C C . ASP A 1 116 ? -3.117 -10.336 2.941 1.00 97.31 116 ASP A C 1
ATOM 941 O O . ASP A 1 116 ? -3.303 -10.774 1.803 1.00 97.31 116 ASP A O 1
ATOM 945 N N . PHE A 1 117 ? -4.051 -9.647 3.605 1.00 97.31 117 PHE A N 1
ATOM 946 C CA . PHE A 1 117 ? -5.340 -9.296 3.025 1.00 97.31 117 PHE A CA 1
ATOM 947 C C . PHE A 1 117 ? -5.176 -8.469 1.744 1.00 97.31 117 PHE A C 1
ATOM 949 O O . PHE A 1 117 ? -5.747 -8.826 0.713 1.00 97.31 117 PHE A O 1
ATOM 956 N N . ALA A 1 118 ? -4.355 -7.415 1.752 1.00 97.81 118 ALA A N 1
ATOM 957 C CA . ALA A 1 118 ? -4.111 -6.617 0.551 1.00 97.81 118 ALA A CA 1
ATOM 958 C C . ALA A 1 118 ? -3.510 -7.442 -0.597 1.00 97.81 118 ALA A C 1
ATOM 960 O O . ALA A 1 118 ? -3.953 -7.319 -1.741 1.00 97.81 118 ALA A O 1
ATOM 961 N N . CYS A 1 119 ? -2.560 -8.333 -0.301 1.00 98.19 119 CYS A N 1
ATOM 962 C CA . CYS A 1 119 ? -1.983 -9.231 -1.302 1.00 98.19 119 CYS A CA 1
ATOM 963 C C . CYS A 1 119 ? -3.052 -10.106 -1.974 1.00 98.19 119 CYS A C 1
ATOM 965 O O . CYS A 1 119 ? -3.020 -10.289 -3.192 1.00 98.19 119 CYS A O 1
ATOM 967 N N . GLN A 1 120 ? -4.023 -10.602 -1.201 1.00 97.81 120 GLN A N 1
ATOM 968 C CA . GLN A 1 120 ? -5.143 -11.396 -1.717 1.00 97.81 120 GLN A CA 1
ATOM 969 C C . GLN A 1 120 ? -6.113 -10.569 -2.568 1.00 97.81 120 GLN A C 1
ATOM 971 O O . GLN A 1 120 ? -6.644 -11.080 -3.551 1.00 97.81 120 GLN A O 1
ATOM 976 N N . GLN A 1 121 ? -6.334 -9.296 -2.223 1.00 97.75 121 GLN A N 1
ATOM 977 C CA . GLN A 1 121 ? -7.221 -8.408 -2.984 1.00 97.75 121 GLN A CA 1
ATOM 978 C C . GLN A 1 121 ? -6.615 -7.949 -4.319 1.00 97.75 121 GLN A C 1
ATOM 980 O O . GLN A 1 121 ? -7.344 -7.619 -5.257 1.00 97.75 121 GLN A O 1
ATOM 985 N N . PHE A 1 122 ? -5.284 -7.944 -4.433 1.00 97.56 122 PHE A N 1
ATOM 986 C CA . PHE A 1 122 ? -4.565 -7.434 -5.601 1.00 97.56 122 PHE A CA 1
ATOM 987 C C . PHE A 1 122 ? -3.615 -8.471 -6.230 1.00 97.56 122 PHE A C 1
ATOM 989 O O . PHE A 1 122 ? -2.443 -8.162 -6.466 1.00 97.56 122 PHE A O 1
ATOM 996 N N . PRO A 1 123 ? -4.092 -9.677 -6.605 1.00 97.06 123 PRO A N 1
ATOM 997 C CA . PRO A 1 123 ? -3.228 -10.765 -7.072 1.00 97.06 123 PRO A CA 1
ATOM 998 C C . PRO A 1 123 ? -2.419 -10.381 -8.314 1.00 97.06 123 PRO A C 1
ATOM 1000 O O . PRO A 1 123 ? -1.267 -10.777 -8.451 1.00 97.06 123 PRO A O 1
ATOM 1003 N N . ARG A 1 124 ? -2.983 -9.538 -9.189 1.00 95.56 124 ARG A N 1
ATOM 1004 C CA . ARG A 1 124 ? -2.290 -9.013 -10.371 1.00 95.56 124 ARG A CA 1
ATOM 1005 C C . ARG A 1 124 ? -1.113 -8.101 -10.023 1.00 95.56 124 ARG A C 1
ATOM 1007 O O . ARG A 1 124 ? -0.099 -8.123 -10.717 1.00 95.56 124 ARG A O 1
ATOM 1014 N N . VAL A 1 125 ? -1.259 -7.265 -8.993 1.00 96.94 125 VAL A N 1
ATOM 1015 C CA . VAL A 1 125 ? -0.173 -6.392 -8.524 1.00 96.94 125 VAL A CA 1
ATOM 1016 C C . VAL A 1 125 ? 0.945 -7.249 -7.955 1.00 96.94 125 VAL A C 1
ATOM 1018 O O . VAL A 1 125 ? 2.101 -6.969 -8.246 1.00 96.94 125 VAL A O 1
ATOM 1021 N N . ILE A 1 126 ? 0.606 -8.305 -7.210 1.00 97.50 126 ILE A N 1
ATOM 1022 C CA . I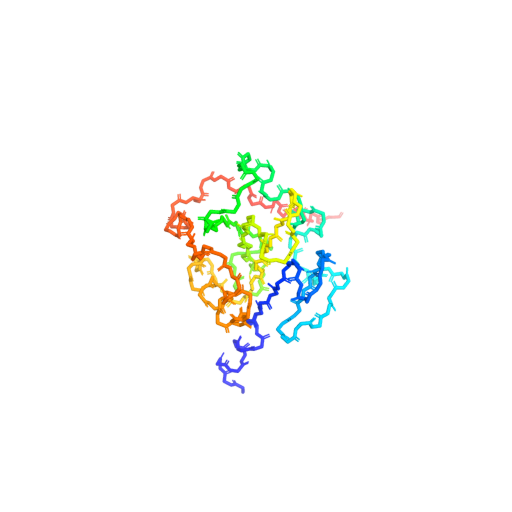LE A 1 126 ? 1.580 -9.245 -6.649 1.00 97.50 126 ILE A CA 1
ATOM 1023 C C . ILE A 1 126 ? 2.293 -10.030 -7.754 1.00 97.50 126 ILE A C 1
ATOM 1025 O O . ILE A 1 126 ? 3.520 -10.061 -7.790 1.00 97.50 126 ILE A O 1
ATOM 1029 N N . SER A 1 127 ? 1.550 -10.613 -8.697 1.00 96.50 127 SER A N 1
ATOM 1030 C CA . SER A 1 127 ? 2.102 -11.510 -9.719 1.00 96.50 127 SER A CA 1
ATOM 1031 C C . SER A 1 127 ? 3.052 -10.826 -10.701 1.00 96.50 127 SER A C 1
ATOM 1033 O O . SER A 1 127 ? 3.853 -11.496 -11.343 1.00 96.50 127 SER A O 1
ATOM 1035 N N . ARG A 1 128 ? 2.946 -9.503 -10.865 1.00 96.00 128 ARG A N 1
ATOM 1036 C CA . ARG A 1 128 ? 3.803 -8.741 -11.786 1.00 96.00 128 ARG A CA 1
ATOM 1037 C C . ARG A 1 128 ? 5.085 -8.210 -11.140 1.00 96.00 128 ARG A C 1
ATOM 1039 O O . ARG A 1 128 ? 5.909 -7.627 -11.847 1.00 96.00 128 ARG A O 1
ATOM 1046 N N . GLN A 1 129 ? 5.244 -8.325 -9.820 1.00 96.19 129 GLN A N 1
ATOM 1047 C CA . GLN A 1 129 ? 6.455 -7.841 -9.161 1.00 96.19 129 GLN A CA 1
ATOM 1048 C C . GLN A 1 129 ? 7.652 -8.692 -9.587 1.00 96.19 129 GLN A C 1
ATOM 1050 O O . GLN A 1 129 ? 7.581 -9.917 -9.642 1.00 96.19 129 GLN A O 1
ATOM 1055 N N . LYS A 1 130 ? 8.780 -8.035 -9.872 1.00 94.12 130 LYS A N 1
ATOM 1056 C CA . LYS A 1 130 ? 10.035 -8.727 -10.206 1.00 94.12 130 LYS A CA 1
ATOM 1057 C C . LYS A 1 130 ? 10.636 -9.442 -8.991 1.00 94.12 130 LYS A C 1
ATOM 1059 O O . LYS A 1 130 ? 11.291 -10.468 -9.141 1.00 94.12 130 LYS A O 1
ATOM 1064 N N . TYR A 1 131 ? 10.438 -8.867 -7.811 1.00 95.44 131 TYR A N 1
ATOM 1065 C CA . TYR A 1 131 ? 10.900 -9.393 -6.534 1.00 95.44 131 TYR A CA 1
ATOM 1066 C C . TYR A 1 131 ? 9.682 -9.736 -5.690 1.00 95.44 131 TYR A C 1
ATOM 1068 O O . TYR A 1 131 ? 8.689 -9.007 -5.717 1.00 95.44 131 TYR A O 1
ATOM 1076 N N . GLN A 1 132 ? 9.762 -10.829 -4.936 1.00 96.00 132 GLN A N 1
ATOM 1077 C CA . GLN A 1 132 ? 8.720 -11.163 -3.976 1.00 96.00 132 GLN A CA 1
ATOM 1078 C C . GLN A 1 132 ? 8.587 -10.031 -2.956 1.00 96.00 132 GLN A C 1
ATOM 1080 O O . GLN A 1 132 ? 9.587 -9.575 -2.404 1.00 96.00 132 GLN A O 1
ATOM 1085 N N . LEU A 1 133 ? 7.353 -9.593 -2.707 1.00 97.44 133 LEU A N 1
ATOM 1086 C CA . LEU A 1 133 ? 7.086 -8.592 -1.685 1.00 97.44 133 LEU A CA 1
ATOM 1087 C C . LEU A 1 133 ? 7.202 -9.219 -0.294 1.00 97.44 133 LEU A C 1
ATOM 1089 O O . LEU A 1 133 ? 6.507 -10.184 0.020 1.00 97.44 133 LEU A O 1
ATOM 1093 N N . VAL A 1 134 ? 8.079 -8.656 0.534 1.00 95.69 134 VAL A N 1
ATOM 1094 C CA . VAL A 1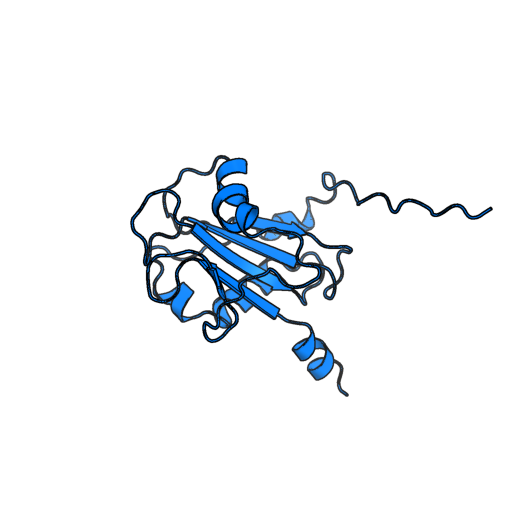 134 ? 8.372 -9.113 1.893 1.00 95.69 134 VAL A CA 1
ATOM 1095 C C . VAL A 1 134 ? 8.163 -7.951 2.853 1.00 95.69 134 VAL A C 1
ATOM 1097 O O . VAL A 1 134 ? 8.892 -6.956 2.813 1.00 95.69 134 VAL A O 1
ATOM 1100 N N . LEU A 1 135 ? 7.172 -8.085 3.734 1.00 95.69 135 LEU A N 1
ATOM 1101 C CA . LEU A 1 135 ? 6.891 -7.100 4.774 1.00 95.69 135 LEU A CA 1
ATOM 1102 C C . LEU A 1 135 ? 8.065 -7.006 5.754 1.00 95.69 135 LEU A C 1
ATOM 1104 O O . LEU A 1 135 ? 8.483 -8.011 6.327 1.00 95.69 135 LEU A O 1
ATOM 1108 N N . GLN A 1 136 ? 8.594 -5.800 5.930 1.00 93.00 136 GLN A N 1
ATOM 1109 C CA . GLN A 1 136 ? 9.665 -5.520 6.882 1.00 93.00 136 GLN A CA 1
ATOM 1110 C C . GLN A 1 136 ? 9.083 -5.279 8.276 1.00 93.00 136 GLN A C 1
ATOM 1112 O O . GLN A 1 136 ? 8.015 -4.682 8.403 1.00 93.00 136 GLN A O 1
ATOM 1117 N N . ASP A 1 137 ? 9.794 -5.712 9.320 1.00 83.94 137 ASP A N 1
ATOM 1118 C CA . ASP A 1 137 ? 9.499 -5.354 10.713 1.00 83.94 137 ASP A CA 1
ATOM 1119 C C . ASP A 1 137 ? 8.032 -5.577 11.135 1.00 83.94 137 ASP A C 1
ATOM 1121 O O . ASP A 1 137 ? 7.459 -4.788 11.887 1.00 83.94 137 ASP A O 1
ATOM 1125 N N . ALA A 1 138 ? 7.404 -6.654 10.650 1.00 66.94 138 ALA A N 1
ATOM 1126 C CA . ALA A 1 138 ? 5.990 -6.948 10.905 1.00 66.94 138 ALA A CA 1
ATOM 1127 C C . ALA A 1 138 ? 5.652 -7.007 12.412 1.00 66.94 138 ALA A C 1
ATOM 1129 O O . ALA A 1 138 ? 4.579 -6.577 12.826 1.00 66.94 138 ALA A O 1
ATOM 1130 N N . GLU A 1 139 ? 6.608 -7.464 13.226 1.00 59.97 139 GLU A N 1
ATOM 1131 C CA . GLU A 1 139 ? 6.505 -7.592 14.687 1.00 59.97 139 GLU A CA 1
ATOM 1132 C C . GLU A 1 139 ? 6.768 -6.277 15.444 1.00 59.97 139 GLU A C 1
ATOM 1134 O O . GLU A 1 139 ? 6.463 -6.163 16.630 1.00 59.97 139 GLU A O 1
ATOM 1139 N N . ARG A 1 140 ? 7.310 -5.241 14.785 1.00 59.47 140 ARG A N 1
ATOM 1140 C CA . ARG A 1 140 ? 7.618 -3.946 15.425 1.00 59.47 140 ARG A CA 1
ATOM 1141 C C . ARG A 1 140 ? 6.349 -3.192 15.841 1.00 59.47 140 ARG A C 1
ATOM 1143 O O . ARG A 1 140 ? 6.409 -2.347 16.731 1.00 59.47 140 ARG A O 1
ATOM 1150 N N . GLY A 1 141 ? 5.192 -3.570 15.289 1.00 48.81 141 GLY A N 1
ATOM 1151 C CA . GLY A 1 141 ? 3.874 -3.154 15.779 1.00 48.81 141 GLY A CA 1
ATOM 1152 C C . GLY A 1 141 ? 3.570 -3.598 17.218 1.00 48.81 141 GLY A C 1
ATOM 1153 O O . GLY A 1 141 ? 2.752 -2.981 17.890 1.00 48.81 141 GLY A O 1
ATOM 1154 N N . SER A 1 142 ? 4.269 -4.601 17.749 1.00 44.91 142 SER A N 1
ATOM 1155 C CA . SER A 1 142 ? 4.125 -5.011 19.151 1.00 44.91 142 SER A CA 1
ATOM 1156 C C . SER A 1 142 ? 5.003 -4.193 20.114 1.00 44.91 142 SER A C 1
ATOM 1158 O O . SER A 1 142 ? 4.763 -4.230 21.316 1.00 44.91 142 SER A O 1
ATOM 1160 N N . ALA A 1 143 ? 5.995 -3.435 19.616 1.00 38.53 143 ALA A N 1
ATOM 1161 C CA . ALA A 1 143 ? 7.013 -2.768 20.445 1.00 38.53 143 ALA A CA 1
ATOM 1162 C C . ALA A 1 143 ? 7.131 -1.236 20.265 1.00 38.53 143 ALA A C 1
ATOM 1164 O O . ALA A 1 143 ? 7.729 -0.575 21.108 1.00 38.53 143 ALA A O 1
ATOM 1165 N N . ALA A 1 144 ? 6.573 -0.633 19.208 1.00 41.84 144 ALA A N 1
ATOM 1166 C CA . ALA A 1 144 ? 6.751 0.796 18.897 1.00 41.84 144 ALA A CA 1
ATOM 1167 C C . ALA A 1 144 ? 5.658 1.726 19.478 1.00 41.84 144 ALA A C 1
ATOM 1169 O O . ALA A 1 144 ? 5.185 2.627 18.787 1.00 41.84 144 ALA A O 1
ATOM 1170 N N . ILE A 1 145 ? 5.248 1.526 20.737 1.00 45.53 145 ILE A N 1
ATOM 1171 C CA . ILE A 1 145 ? 4.256 2.399 21.405 1.00 45.53 145 ILE A CA 1
ATOM 1172 C C . ILE A 1 145 ? 4.849 3.758 21.841 1.00 45.53 145 ILE A C 1
ATOM 1174 O O . ILE A 1 145 ? 4.103 4.708 22.046 1.00 45.53 145 ILE A O 1
ATOM 1178 N N . GLU A 1 146 ? 6.171 3.928 21.910 1.00 39.09 146 GLU A N 1
ATOM 1179 C CA . GLU A 1 146 ? 6.754 5.123 22.553 1.00 39.09 146 GLU A CA 1
ATOM 1180 C C . GLU A 1 146 ? 6.931 6.378 21.672 1.00 39.09 146 GLU A C 1
ATOM 1182 O O . GLU A 1 146 ? 7.317 7.418 22.199 1.00 39.09 146 GLU A O 1
ATOM 1187 N N . ALA A 1 147 ? 6.650 6.352 20.361 1.00 38.56 147 ALA A N 1
ATOM 1188 C CA . ALA A 1 147 ? 7.032 7.467 19.471 1.00 38.56 147 ALA A CA 1
ATOM 1189 C C . ALA A 1 147 ? 5.916 8.084 18.608 1.00 38.56 147 ALA A C 1
ATOM 1191 O O . ALA A 1 147 ? 6.208 8.942 17.773 1.00 38.56 147 ALA A O 1
ATOM 1192 N N . MET A 1 148 ? 4.649 7.700 18.784 1.00 40.69 148 MET A N 1
ATOM 1193 C CA . MET A 1 148 ? 3.542 8.418 18.141 1.00 40.69 148 MET A CA 1
ATOM 1194 C C . MET A 1 148 ? 2.925 9.397 19.144 1.00 40.69 148 MET A C 1
ATOM 1196 O O . MET A 1 148 ? 2.280 8.941 20.089 1.00 40.69 148 MET A O 1
ATOM 1200 N N . PRO A 1 149 ? 3.073 10.728 18.977 1.00 35.97 149 PRO A N 1
ATOM 1201 C CA . PRO A 1 149 ? 2.233 11.650 19.719 1.00 35.97 149 PRO A CA 1
ATOM 1202 C C . PRO A 1 149 ? 0.788 11.383 19.294 1.00 35.97 149 PRO A C 1
ATOM 1204 O O . PRO A 1 149 ? 0.430 11.531 18.123 1.00 35.97 149 PRO A O 1
ATOM 1207 N N . LEU A 1 150 ? -0.033 10.942 20.248 1.00 38.78 150 LEU A N 1
ATOM 1208 C CA . LEU A 1 150 ? -1.483 10.972 20.104 1.00 38.78 150 LEU A CA 1
ATOM 1209 C C . LEU A 1 150 ? -1.867 12.393 19.660 1.00 38.78 150 LEU A C 1
ATOM 1211 O O . LEU A 1 150 ? -1.349 13.350 20.243 1.00 38.78 150 LEU A O 1
ATOM 1215 N N . PRO A 1 151 ? -2.736 12.577 18.650 1.00 37.03 151 PRO A N 1
ATOM 1216 C CA . PRO A 1 151 ? -3.282 13.895 18.385 1.00 37.03 151 PRO A CA 1
ATOM 1217 C C . PRO A 1 151 ? -4.005 14.345 19.654 1.00 37.03 151 PRO A C 1
ATOM 1219 O O . PRO A 1 151 ? -4.988 13.728 20.066 1.00 37.03 151 PRO A O 1
ATOM 1222 N N . THR A 1 152 ? -3.473 15.382 20.300 1.00 35.84 152 THR A N 1
ATOM 1223 C CA . THR A 1 152 ? -4.103 16.040 21.439 1.00 35.84 152 THR A CA 1
ATOM 1224 C C . THR A 1 152 ? -5.507 16.427 21.005 1.00 35.84 152 THR A C 1
ATOM 1226 O O . THR A 1 152 ? -5.686 17.290 20.144 1.00 35.84 152 THR A O 1
ATOM 1229 N N . VAL A 1 153 ? -6.511 15.744 21.553 1.00 37.66 153 VAL A N 1
ATOM 1230 C CA . VAL A 1 153 ? -7.897 1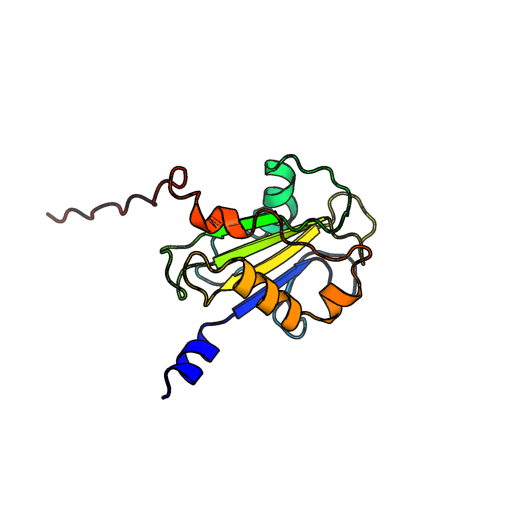6.172 21.426 1.00 37.66 153 VAL A CA 1
ATOM 1231 C C . VAL A 1 153 ? -7.940 17.524 22.121 1.00 37.66 153 VAL A C 1
ATOM 1233 O O . VAL A 1 153 ? -7.771 17.594 23.336 1.00 37.66 153 VAL A O 1
ATOM 1236 N N . ALA A 1 154 ? -8.062 18.600 21.345 1.00 37.38 154 ALA A N 1
ATOM 1237 C CA . ALA A 1 154 ? -8.351 19.907 21.898 1.00 37.38 154 ALA A CA 1
ATOM 1238 C C . ALA A 1 154 ? -9.653 19.758 22.688 1.00 37.38 154 ALA A C 1
ATOM 1240 O O . ALA A 1 154 ? -10.712 19.508 22.108 1.00 37.38 154 ALA A O 1
ATOM 1241 N N . ALA A 1 155 ? -9.542 19.822 24.013 1.00 37.44 155 ALA A N 1
ATOM 1242 C CA . ALA A 1 155 ? -10.687 19.992 24.877 1.00 37.44 155 ALA A CA 1
ATOM 1243 C C . ALA A 1 155 ? -11.385 21.273 24.417 1.00 37.44 155 ALA A C 1
ATOM 1245 O O . ALA A 1 155 ? -10.832 22.366 24.507 1.00 37.44 155 ALA A O 1
ATOM 1246 N N . THR A 1 156 ? -12.579 21.129 23.854 1.00 42.56 156 THR A N 1
ATOM 1247 C CA . THR A 1 156 ? -13.541 22.220 23.832 1.00 42.56 156 THR A CA 1
ATOM 1248 C C . THR A 1 156 ? -13.941 22.452 25.280 1.00 42.56 156 THR A C 1
ATOM 1250 O O . THR A 1 156 ? -14.805 21.747 25.803 1.00 42.56 156 THR A O 1
ATOM 1253 N N . GLU A 1 157 ? -13.265 23.384 25.944 1.00 37.44 157 GLU A N 1
ATOM 1254 C CA . GLU A 1 157 ? -13.822 24.033 27.121 1.00 37.44 157 GLU A CA 1
ATOM 1255 C C . GLU A 1 157 ? -14.986 24.890 26.631 1.00 37.44 157 GLU A C 1
ATOM 1257 O O . GLU A 1 157 ? -14.824 25.803 25.819 1.00 37.44 157 GLU A O 1
ATOM 1262 N N . GLY A 1 158 ? -16.184 24.494 27.046 1.00 43.62 158 GLY A N 1
ATOM 1263 C CA . GLY A 1 158 ? -17.307 25.402 27.089 1.00 43.62 158 GLY A CA 1
ATOM 1264 C C . GLY A 1 158 ? -17.174 26.272 28.329 1.00 43.62 158 GLY A C 1
ATOM 1265 O O . GLY A 1 158 ? -17.004 25.739 29.421 1.00 43.62 158 GLY A O 1
ATOM 1266 N N . GLU A 1 159 ? -17.291 27.576 28.130 1.00 37.19 159 GLU A N 1
ATOM 1267 C CA . GLU A 1 159 ? -18.142 28.467 28.923 1.00 37.19 159 GLU A CA 1
ATOM 1268 C C . GLU A 1 159 ? -18.557 29.657 28.051 1.00 37.19 159 GLU A C 1
ATOM 1270 O O . GLU A 1 159 ? -17.689 30.184 27.314 1.00 37.19 159 GLU A O 1
#

Secondary structure (DSSP, 8-state):
--HHHHHHTT-EEEEEE-SSSSS-EEEETTS-EESSPPTT-S--HHIIIIIHHHHTT--S---SEEEEEEESSSSSTTT-EEEEEEE--SS--STT-EEEEEEES--TT-HHHHHHHHHHH-HHHHHT-SS--EESSGGGGGT-TTS------------

Foldseek 3Di:
DDPVVVLVVLKFKWKWFDDPAHDTFIAGQVGDGDPFDDPLDPDGPVCQQAVVCVVVVHPQDFAQEWEKDWDFLDQAQNTIKIKIKTRACLHPVDTSGMMIMIIGSDGFPCNVVRVVVNCVSCVVSQVSGPHHHDYPPSVCSVPPPPPDDNPPPPPPDDD